Protein AF-A0A0G4NYD1-F1 (afdb_monomer_lite)

pLDDT: mean 78.05, std 11.65, range [45.31, 90.06]

Organism: Penicillium camemberti (strain FM 013) (NCBI:txid1429867)

Foldseek 3Di:
DCVVVPCVVVVVVVDDPDDDVCPVVLVCLLPDLVSLVVCVVDPDDPVSVVSSVVNCVVVVVPD

Structure (mmCIF, N/CA/C/O backbone):
data_AF-A0A0G4NYD1-F1
#
_entry.id   AF-A0A0G4NYD1-F1
#
loop_
_atom_site.group_PDB
_atom_site.id
_atom_site.type_symbol
_atom_site.label_atom_id
_atom_site.label_alt_id
_atom_site.label_comp_id
_atom_site.label_asym_id
_atom_site.label_entity_id
_atom_site.label_seq_id
_atom_site.pdbx_PDB_ins_code
_atom_site.Cartn_x
_atom_site.Cartn_y
_atom_site.Cartn_z
_atom_site.occupancy
_atom_site.B_iso_or_equiv
_atom_site.auth_seq_id
_atom_site.auth_comp_id
_atom_site.auth_asym_id
_atom_site.auth_atom_id
_atom_site.pdbx_PDB_model_num
ATOM 1 N N . MET A 1 1 ? 7.781 -0.346 -24.124 1.00 52.84 1 MET A N 1
ATOM 2 C CA . MET A 1 1 ? 7.763 -0.923 -25.489 1.00 52.84 1 MET A CA 1
ATOM 3 C C . MET A 1 1 ? 6.791 -2.104 -25.682 1.00 52.84 1 MET A C 1
ATOM 5 O O . MET A 1 1 ? 6.567 -2.479 -26.818 1.00 52.84 1 MET A O 1
ATOM 9 N N . ALA A 1 2 ? 6.149 -2.667 -24.641 1.00 53.56 2 ALA A N 1
ATOM 10 C CA . ALA A 1 2 ? 5.212 -3.798 -24.802 1.00 53.56 2 ALA A CA 1
ATOM 11 C C . ALA A 1 2 ? 3.739 -3.399 -25.057 1.00 53.56 2 ALA A C 1
ATOM 13 O O . ALA A 1 2 ? 3.026 -4.127 -25.739 1.00 53.56 2 ALA A O 1
ATOM 14 N N . ALA A 1 3 ? 3.286 -2.243 -24.558 1.00 54.00 3 ALA A N 1
ATOM 15 C CA . ALA A 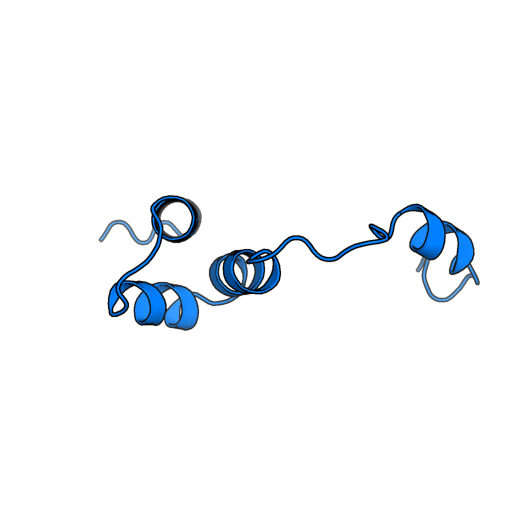1 3 ? 1.916 -1.756 -24.778 1.00 54.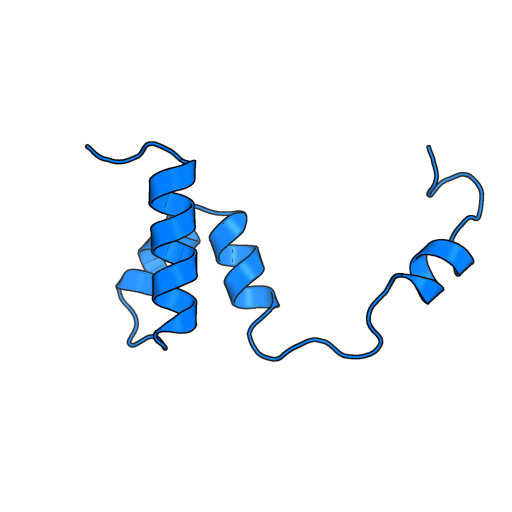00 3 ALA A CA 1
ATOM 16 C C . ALA A 1 3 ? 1.653 -1.293 -26.227 1.00 54.00 3 ALA A C 1
ATOM 18 O O . ALA A 1 3 ? 0.521 -1.334 -26.687 1.00 54.00 3 ALA A O 1
ATOM 19 N N . TRP A 1 4 ? 2.704 -0.895 -26.952 1.00 58.66 4 TRP A N 1
ATOM 20 C CA . TRP A 1 4 ? 2.623 -0.457 -28.351 1.00 58.66 4 TRP A CA 1
ATOM 21 C C . TRP A 1 4 ? 2.565 -1.637 -29.342 1.00 58.66 4 TRP A C 1
ATOM 23 O O . TRP A 1 4 ? 2.031 -1.513 -30.433 1.00 58.66 4 TRP A O 1
ATOM 33 N N . LEU A 1 5 ? 3.053 -2.814 -28.932 1.00 63.31 5 LEU A N 1
ATOM 34 C CA . LEU A 1 5 ? 3.162 -4.035 -29.744 1.00 63.31 5 LEU A CA 1
ATOM 35 C C . LEU A 1 5 ? 1.944 -4.975 -29.610 1.00 63.31 5 LEU A C 1
ATOM 37 O O . LEU A 1 5 ? 2.086 -6.190 -29.698 1.00 63.31 5 LEU A O 1
ATOM 41 N N . GLY A 1 6 ? 0.747 -4.444 -29.332 1.00 61.12 6 GLY A N 1
ATOM 42 C CA . GLY A 1 6 ? -0.489 -5.244 -29.325 1.00 61.12 6 GLY A CA 1
ATOM 43 C C . GLY A 1 6 ? -0.559 -6.345 -28.256 1.00 61.12 6 GLY A C 1
ATOM 44 O O . GLY A 1 6 ? -1.420 -7.214 -28.318 1.00 61.12 6 GLY A O 1
ATOM 45 N N . ASN A 1 7 ? 0.298 -6.312 -27.231 1.00 66.88 7 ASN A N 1
ATOM 46 C CA . ASN A 1 7 ? 0.352 -7.324 -26.166 1.00 66.88 7 ASN A CA 1
ATOM 47 C C . ASN A 1 7 ? -0.786 -7.176 -25.126 1.00 66.88 7 ASN A C 1
ATOM 49 O O . ASN A 1 7 ? -0.619 -7.496 -23.947 1.00 66.88 7 ASN A O 1
ATOM 53 N N . ILE A 1 8 ? -1.944 -6.662 -25.549 1.00 68.88 8 ILE A N 1
ATOM 54 C CA . ILE A 1 8 ? -3.118 -6.394 -24.707 1.00 68.88 8 ILE A CA 1
ATOM 55 C C . ILE A 1 8 ? -3.630 -7.696 -24.082 1.00 68.88 8 ILE A C 1
ATOM 57 O O . ILE A 1 8 ? -3.864 -7.732 -22.877 1.00 68.88 8 ILE A O 1
ATOM 61 N N . ASP A 1 9 ? -3.673 -8.794 -24.843 1.00 71.62 9 ASP A N 1
ATOM 62 C CA . ASP A 1 9 ? -4.043 -10.126 -24.344 1.00 71.62 9 ASP A CA 1
ATOM 63 C C . ASP A 1 9 ? -3.129 -10.638 -23.226 1.00 71.62 9 ASP A C 1
ATOM 65 O O . ASP A 1 9 ? -3.572 -11.305 -22.288 1.00 71.62 9 ASP A O 1
ATOM 69 N N . ARG A 1 10 ? -1.833 -10.312 -23.280 1.00 70.44 10 ARG A N 1
ATOM 70 C CA . ARG A 1 10 ? -0.893 -10.683 -22.218 1.00 70.44 10 ARG A CA 1
ATOM 71 C C . ARG A 1 10 ? -1.217 -9.932 -20.930 1.00 70.44 10 ARG A C 1
ATOM 73 O O . ARG A 1 10 ? -1.254 -10.549 -19.868 1.00 70.44 10 ARG A O 1
ATOM 80 N N . TYR A 1 11 ? -1.492 -8.631 -21.016 1.00 66.56 11 TYR A N 1
ATOM 81 C CA . TYR A 1 11 ? -1.928 -7.853 -19.856 1.00 66.56 11 TYR A CA 1
ATOM 82 C C . TYR A 1 11 ? -3.312 -8.281 -19.360 1.00 66.56 11 TYR A C 1
ATOM 84 O O . TYR A 1 11 ? -3.522 -8.293 -18.152 1.00 66.56 11 TYR A O 1
ATOM 92 N N . ALA A 1 12 ? -4.219 -8.699 -20.248 1.00 68.00 12 ALA A N 1
ATOM 93 C CA . ALA A 1 12 ? -5.526 -9.231 -19.873 1.00 68.00 12 ALA A CA 1
ATOM 94 C C . ALA A 1 12 ? -5.405 -10.514 -19.03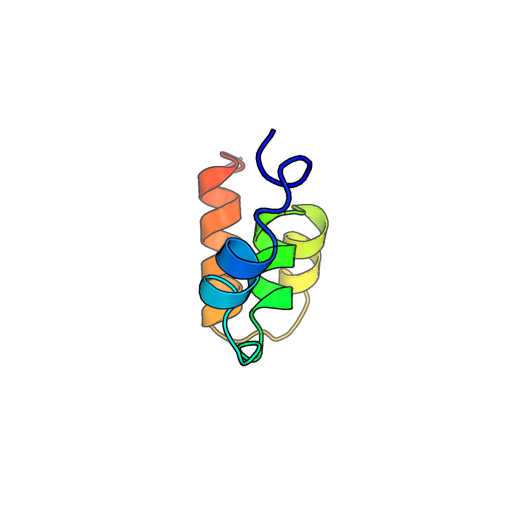4 1.00 68.00 12 ALA A C 1
ATOM 96 O O . ALA A 1 12 ? -6.093 -10.641 -18.027 1.00 68.00 12 ALA A O 1
ATOM 97 N N . ARG A 1 13 ? -4.470 -11.415 -19.377 1.00 73.75 13 ARG A N 1
ATOM 98 C CA . ARG A 1 13 ? -4.188 -12.630 -18.585 1.00 73.75 13 ARG A CA 1
ATOM 99 C C . ARG A 1 13 ? -3.497 -12.351 -17.247 1.00 73.75 13 ARG A C 1
ATOM 101 O O . ARG A 1 13 ? -3.714 -13.074 -16.283 1.00 73.75 13 ARG A O 1
ATOM 108 N N . LEU A 1 14 ? -2.643 -11.328 -17.190 1.00 73.50 14 LEU A N 1
ATOM 109 C CA . LEU A 1 14 ? -1.922 -10.926 -15.972 1.00 73.50 14 LEU A CA 1
ATOM 110 C C . LEU A 1 14 ? -2.766 -10.049 -15.037 1.00 73.50 14 LEU A C 1
ATOM 112 O O . LEU A 1 14 ? -2.448 -9.909 -13.854 1.00 73.50 14 LEU A O 1
ATOM 116 N N . ARG A 1 15 ? -3.833 -9.437 -15.554 1.00 69.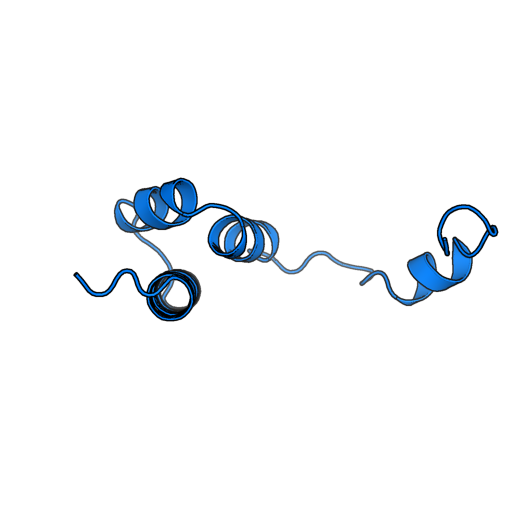38 15 ARG A N 1
ATOM 117 C CA . ARG A 1 15 ? -4.751 -8.620 -14.772 1.00 69.38 15 ARG A CA 1
ATOM 118 C C . ARG A 1 15 ? -5.607 -9.538 -13.908 1.00 69.38 15 ARG A C 1
ATOM 120 O O . ARG A 1 15 ? -6.329 -10.393 -14.410 1.00 69.38 15 ARG A O 1
ATOM 127 N N . ARG A 1 16 ? -5.547 -9.339 -12.589 1.00 69.12 16 ARG A N 1
ATOM 128 C CA . ARG A 1 16 ? -6.424 -10.058 -11.660 1.00 69.12 16 ARG A CA 1
ATOM 129 C C . ARG A 1 16 ? -7.892 -9.751 -12.005 1.00 69.12 16 ARG A C 1
ATOM 131 O O . ARG A 1 16 ? -8.220 -8.579 -12.204 1.00 69.12 16 ARG A O 1
ATOM 138 N N . PRO A 1 17 ? -8.766 -10.771 -12.081 1.00 75.31 17 PRO A N 1
ATOM 139 C CA . PRO A 1 17 ? -10.155 -10.595 -12.505 1.00 75.31 17 PRO A CA 1
ATOM 140 C C . PRO A 1 17 ? -10.997 -9.825 -11.480 1.00 75.31 17 PRO A C 1
ATOM 142 O O . PRO A 1 17 ? -11.977 -9.188 -11.852 1.00 75.31 17 PRO A O 1
ATOM 145 N N . ALA A 1 18 ? -10.592 -9.831 -10.207 1.00 77.00 18 ALA A N 1
ATOM 146 C CA . ALA A 1 18 ? -11.254 -9.105 -9.134 1.00 77.00 18 ALA A CA 1
ATOM 147 C C . ALA A 1 18 ? -10.263 -8.202 -8.396 1.00 77.00 18 ALA A C 1
ATOM 149 O O . ALA A 1 18 ? -9.120 -8.584 -8.131 1.00 77.00 18 ALA A O 1
ATOM 150 N N . MET A 1 19 ? -10.727 -7.003 -8.052 1.00 71.75 19 MET A N 1
ATOM 151 C CA . MET A 1 19 ? -9.996 -6.089 -7.184 1.00 71.75 19 MET A CA 1
ATOM 152 C C . MET A 1 19 ? -10.107 -6.585 -5.742 1.00 71.75 19 MET A C 1
ATOM 154 O O . MET A 1 19 ? -11.213 -6.823 -5.252 1.00 71.75 19 MET A O 1
ATOM 158 N N . ILE A 1 20 ? -8.975 -6.741 -5.056 1.00 82.00 20 ILE A N 1
ATOM 159 C CA . ILE A 1 20 ? -8.993 -7.114 -3.641 1.00 82.00 20 ILE A CA 1
ATOM 160 C C . ILE A 1 20 ? -9.429 -5.884 -2.842 1.00 82.00 20 ILE A C 1
ATOM 162 O O . ILE A 1 20 ? -8.937 -4.771 -3.051 1.00 82.00 20 ILE A O 1
ATOM 166 N N . ARG A 1 21 ? -10.380 -6.069 -1.924 1.00 79.19 21 ARG A N 1
ATOM 167 C CA . ARG A 1 21 ? -10.872 -4.982 -1.072 1.00 79.19 21 ARG A CA 1
ATOM 168 C C . ARG A 1 21 ? -9.702 -4.381 -0.286 1.00 79.19 21 ARG A C 1
ATOM 170 O O . ARG A 1 21 ? -8.983 -5.102 0.393 1.00 79.19 21 ARG A O 1
ATOM 177 N N . GLY A 1 22 ? -9.509 -3.068 -0.403 1.00 79.19 22 GLY A N 1
ATOM 178 C CA . GLY A 1 22 ? -8.404 -2.350 0.245 1.00 79.19 22 GLY A CA 1
ATOM 179 C C . GLY A 1 22 ? -7.091 -2.303 -0.549 1.00 79.19 22 GLY A C 1
ATOM 180 O O . GLY A 1 22 ? -6.187 -1.567 -0.162 1.00 79.19 22 GLY A O 1
ATOM 181 N N . GLU A 1 23 ? -6.980 -2.986 -1.695 1.00 84.06 23 GLU A N 1
ATOM 182 C CA . GLU A 1 23 ? -5.75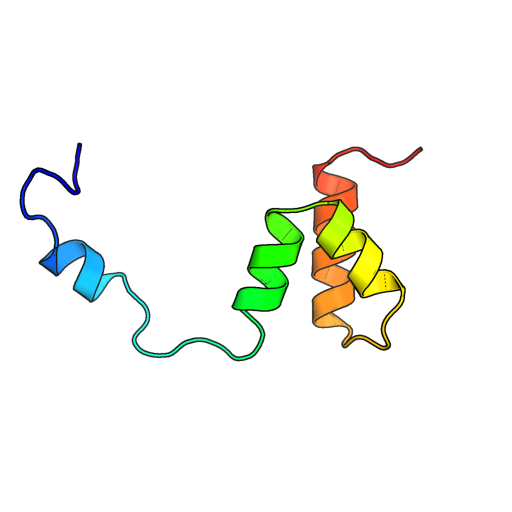6 -2.976 -2.515 1.00 84.06 23 GLU A CA 1
ATOM 183 C C . GLU A 1 23 ? -5.406 -1.572 -3.025 1.00 84.06 23 GLU A C 1
ATOM 185 O O . GLU A 1 23 ? -4.237 -1.189 -3.032 1.00 84.06 23 GLU A O 1
ATOM 190 N N . LEU A 1 24 ? -6.411 -0.775 -3.402 1.00 85.25 24 LEU A N 1
ATOM 191 C CA . LEU A 1 24 ? -6.203 0.612 -3.830 1.00 85.25 24 LEU A CA 1
ATOM 192 C C . LEU A 1 24 ? -5.651 1.489 -2.703 1.00 85.25 24 LEU A C 1
ATOM 194 O O . LEU A 1 24 ? -4.802 2.339 -2.956 1.00 85.25 24 LEU A O 1
ATOM 198 N N . VAL A 1 25 ? -6.098 1.258 -1.467 1.00 87.50 25 VAL A N 1
ATOM 199 C CA . VAL A 1 25 ? -5.625 1.998 -0.292 1.00 87.50 25 VAL A CA 1
ATOM 200 C C . VAL A 1 25 ? -4.162 1.663 -0.026 1.00 87.50 25 VAL A C 1
ATOM 202 O O . VAL A 1 25 ? -3.335 2.567 0.067 1.00 87.50 25 VAL A O 1
ATOM 205 N N . ILE A 1 26 ? -3.823 0.371 -0.000 1.00 87.62 26 ILE A N 1
ATOM 206 C CA . ILE A 1 26 ? -2.447 -0.101 0.198 1.00 87.62 26 ILE A CA 1
ATOM 207 C C . ILE A 1 26 ? -1.525 0.416 -0.914 1.00 87.62 26 ILE A C 1
ATOM 209 O O . ILE A 1 26 ? -0.454 0.951 -0.630 1.00 87.62 26 ILE A O 1
ATOM 213 N N . ARG A 1 27 ? -1.944 0.336 -2.184 1.00 86.69 27 ARG A N 1
ATOM 214 C CA . ARG A 1 27 ? -1.180 0.910 -3.305 1.00 86.69 27 ARG A CA 1
ATOM 215 C C . ARG A 1 27 ? -1.006 2.420 -3.154 1.00 86.69 27 ARG A C 1
ATOM 217 O O . ARG A 1 27 ? 0.098 2.917 -3.341 1.00 86.69 27 ARG A O 1
ATOM 224 N N . GLY A 1 28 ? -2.060 3.146 -2.782 1.00 89.12 28 GLY A N 1
ATOM 225 C CA . GLY A 1 28 ? -1.993 4.587 -2.532 1.00 89.12 28 GLY A CA 1
ATOM 226 C C . GLY A 1 28 ? -0.981 4.938 -1.442 1.00 89.12 28 GLY A C 1
ATOM 227 O O . GLY A 1 28 ? -0.170 5.846 -1.629 1.00 89.12 28 GLY A O 1
ATOM 228 N N . ILE A 1 29 ? -0.963 4.166 -0.349 1.00 90.06 29 ILE A N 1
ATOM 229 C CA . ILE A 1 29 ? 0.028 4.288 0.727 1.00 90.06 29 ILE A CA 1
ATOM 230 C C . ILE A 1 29 ? 1.427 4.105 0.145 1.00 90.06 29 ILE A C 1
ATOM 232 O O . ILE A 1 29 ? 2.236 5.014 0.274 1.00 90.06 29 ILE A O 1
ATOM 236 N N . TYR A 1 30 ? 1.693 3.021 -0.593 1.00 85.62 30 TYR A N 1
ATOM 237 C CA . TYR A 1 30 ? 2.992 2.761 -1.234 1.00 85.62 30 TYR A CA 1
ATOM 238 C C . TYR A 1 30 ? 3.387 3.719 -2.365 1.00 85.62 30 TYR A C 1
ATOM 240 O O . TYR A 1 30 ? 4.540 3.680 -2.799 1.00 85.62 30 TYR A O 1
ATOM 248 N N . HIS A 1 31 ? 2.510 4.604 -2.828 1.00 87.31 31 HIS A N 1
ATOM 249 C CA . HIS A 1 31 ? 2.860 5.602 -3.839 1.00 87.31 31 HIS A CA 1
ATOM 250 C C . HIS A 1 31 ? 3.029 7.009 -3.257 1.00 87.31 31 HIS A C 1
ATOM 252 O O . HIS A 1 31 ? 3.908 7.735 -3.719 1.00 87.31 31 HIS A O 1
ATOM 258 N N . HIS A 1 32 ? 2.286 7.387 -2.211 1.00 88.69 32 HIS A N 1
ATOM 259 C CA . HIS A 1 32 ? 2.253 8.770 -1.730 1.00 88.69 32 HIS A CA 1
ATOM 260 C C . HIS A 1 32 ? 2.445 8.899 -0.208 1.00 88.69 32 HIS A C 1
ATOM 262 O O . HIS A 1 32 ? 1.637 8.437 0.594 1.00 88.69 32 HIS A O 1
ATOM 268 N N . SER A 1 33 ? 3.509 9.592 0.217 1.00 84.62 33 SER A N 1
ATOM 269 C CA . SER A 1 33 ? 3.896 9.664 1.638 1.00 84.62 33 SER A CA 1
ATOM 270 C C . SER A 1 33 ? 2.945 10.511 2.483 1.00 84.62 33 SER A C 1
ATOM 272 O O . SER A 1 33 ? 2.657 10.139 3.616 1.00 84.62 33 SER A O 1
ATOM 274 N N . PHE A 1 34 ? 2.403 11.608 1.945 1.00 86.69 34 PHE A N 1
ATOM 275 C CA . PHE A 1 34 ? 1.388 12.389 2.665 1.00 86.69 34 PHE A CA 1
ATOM 276 C C . PHE A 1 34 ? 0.068 11.630 2.801 1.00 86.69 34 PHE A C 1
ATOM 278 O O . PHE A 1 34 ? -0.607 11.762 3.814 1.00 86.69 34 PHE A O 1
ATOM 285 N N . PHE A 1 35 ? -0.270 10.788 1.820 1.00 87.81 35 PHE A N 1
ATOM 286 C CA . PHE A 1 35 ? -1.454 9.934 1.898 1.00 87.81 35 PHE A CA 1
ATOM 287 C C . PHE A 1 35 ? -1.286 8.888 3.005 1.00 87.81 35 PHE A C 1
ATOM 289 O O . PHE A 1 35 ? -2.180 8.716 3.824 1.00 87.81 35 PHE A O 1
ATOM 296 N N . ALA A 1 36 ? -0.105 8.268 3.096 1.00 87.88 36 ALA A N 1
ATOM 297 C CA . ALA A 1 36 ? 0.237 7.369 4.197 1.00 87.88 36 ALA A CA 1
ATOM 298 C C . ALA A 1 36 ? 0.160 8.060 5.573 1.00 87.88 36 ALA A C 1
ATOM 300 O O . ALA A 1 36 ? -0.386 7.487 6.511 1.00 87.88 36 ALA A O 1
ATOM 301 N N . LYS A 1 37 ? 0.653 9.304 5.690 1.00 87.12 37 LYS A N 1
ATOM 302 C CA . LYS A 1 37 ? 0.556 10.094 6.931 1.00 87.12 37 LYS A CA 1
ATOM 303 C C . LYS A 1 37 ? -0.886 10.447 7.297 1.00 87.12 37 LYS A C 1
ATOM 305 O O . LYS A 1 37 ? -1.242 10.346 8.461 1.00 87.12 37 LYS A O 1
ATOM 310 N N . TRP A 1 38 ? -1.719 10.820 6.328 1.00 89.12 38 TRP A N 1
ATOM 311 C CA . TRP A 1 38 ? -3.135 11.112 6.570 1.00 89.12 38 TRP A CA 1
ATOM 312 C C . TRP A 1 38 ? -3.897 9.884 7.092 1.00 89.12 38 TRP A C 1
ATOM 314 O O . TRP A 1 38 ? -4.718 10.003 7.997 1.00 89.12 38 TRP A O 1
ATOM 324 N N . TRP A 1 39 ? -3.559 8.688 6.602 1.00 88.19 39 TRP A N 1
ATOM 325 C CA . TRP A 1 39 ? -4.131 7.438 7.109 1.00 88.19 39 TRP A CA 1
ATOM 326 C C . TRP A 1 39 ? -3.752 7.116 8.563 1.00 88.19 39 TRP A C 1
ATOM 328 O O . TRP A 1 39 ? -4.504 6.399 9.215 1.00 88.19 39 TRP A O 1
ATOM 338 N N . LEU A 1 40 ? -2.656 7.665 9.105 1.00 85.06 40 LEU A N 1
ATOM 339 C CA . LEU A 1 40 ? -2.337 7.540 10.538 1.00 85.06 40 LEU A CA 1
ATOM 340 C C . LEU A 1 40 ? -3.318 8.306 11.434 1.00 85.06 40 LEU A C 1
ATOM 342 O O . LEU A 1 40 ? -3.434 7.988 12.612 1.00 85.06 40 LEU A O 1
ATOM 346 N N . THR A 1 41 ? -4.011 9.312 10.897 1.00 87.88 41 THR A N 1
ATOM 347 C CA . THR A 1 41 ? -5.032 10.076 11.629 1.00 87.88 41 THR A CA 1
ATOM 348 C C . THR A 1 41 ? -6.377 9.343 11.677 1.00 87.88 41 THR A C 1
ATOM 350 O O . THR A 1 41 ? -7.256 9.731 12.440 1.00 87.88 41 THR A O 1
ATOM 353 N N . GLN A 1 42 ? -6.558 8.285 10.880 1.00 86.31 42 GLN A N 1
ATOM 354 C CA . GLN A 1 42 ? -7.790 7.500 10.845 1.00 86.31 42 GLN A CA 1
ATOM 355 C C . GLN A 1 42 ? -7.685 6.233 11.702 1.00 86.31 42 GLN A C 1
ATOM 357 O O . GLN A 1 42 ? -6.614 5.637 11.835 1.00 86.31 42 GLN A O 1
ATOM 362 N N . GLU A 1 43 ? -8.820 5.771 12.231 1.00 81.31 43 GLU A N 1
ATOM 363 C CA . GLU A 1 43 ? -8.910 4.451 12.852 1.00 81.31 43 GLU A CA 1
ATOM 364 C C . GLU A 1 43 ? -8.806 3.383 11.754 1.00 81.31 43 GLU A C 1
ATOM 366 O O . GLU A 1 43 ? -9.688 3.226 10.908 1.00 81.31 43 GLU A O 1
ATOM 371 N N . THR A 1 44 ? -7.656 2.711 11.699 1.00 82.94 44 THR A N 1
ATOM 372 C CA . THR A 1 44 ? -7.274 1.841 10.585 1.00 82.94 44 THR A CA 1
ATOM 373 C C . THR A 1 44 ? -7.058 0.407 11.023 1.00 82.94 44 THR A C 1
ATOM 375 O O . THR A 1 44 ? -6.571 0.130 12.116 1.00 82.94 44 THR A O 1
ATOM 378 N N . SER A 1 45 ? -7.380 -0.524 10.123 1.00 86.38 45 SER A N 1
ATOM 379 C CA . SER A 1 45 ? -7.049 -1.936 10.318 1.00 86.38 45 SER A CA 1
ATOM 380 C C . SER A 1 45 ? -5.534 -2.148 10.419 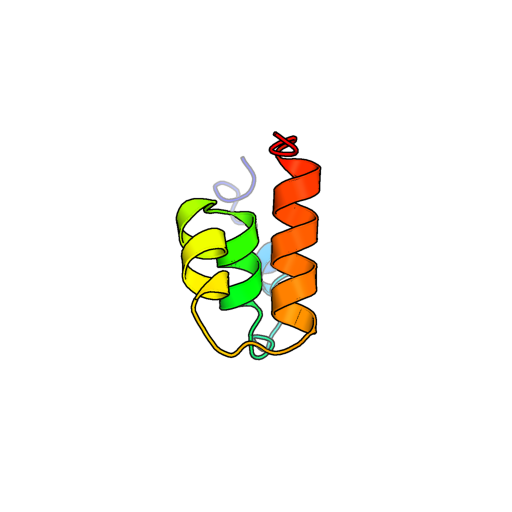1.00 86.38 45 SER A C 1
ATOM 382 O O . SER A 1 45 ? -4.753 -1.432 9.786 1.00 86.38 45 SER A O 1
ATOM 384 N N . GLU A 1 46 ? -5.125 -3.196 11.132 1.00 86.44 46 GLU A N 1
ATOM 385 C CA . GLU A 1 46 ? -3.711 -3.542 11.331 1.00 86.44 46 GLU A CA 1
ATOM 386 C C . GLU A 1 46 ? -2.940 -3.685 10.005 1.00 86.44 46 GLU A C 1
ATOM 388 O O . GLU A 1 46 ? -1.809 -3.224 9.871 1.00 86.44 46 GLU A O 1
ATOM 393 N N . SER A 1 47 ? -3.590 -4.223 8.968 1.00 84.19 47 SER A N 1
ATOM 394 C CA . SER A 1 47 ? -2.998 -4.371 7.630 1.00 84.19 47 SER A CA 1
ATOM 395 C C . SER A 1 47 ? -2.587 -3.038 6.983 1.00 84.19 47 SER A C 1
ATOM 397 O O . SER A 1 47 ? -1.563 -2.956 6.303 1.00 84.19 47 SER A O 1
ATOM 399 N N . ILE A 1 48 ? -3.352 -1.970 7.228 1.00 86.50 48 ILE A N 1
ATOM 400 C CA . ILE A 1 48 ? -3.065 -0.626 6.716 1.00 86.50 48 ILE A CA 1
ATOM 401 C C . ILE A 1 48 ? -1.891 -0.020 7.487 1.00 86.50 48 ILE A C 1
ATOM 403 O O . ILE A 1 48 ? -0.986 0.547 6.876 1.00 86.50 48 ILE A O 1
ATOM 407 N N . ARG A 1 49 ? -1.855 -0.203 8.813 1.00 88.88 49 ARG A N 1
ATOM 408 C CA . ARG A 1 49 ? -0.741 0.253 9.659 1.00 88.88 49 ARG A CA 1
ATOM 409 C C . ARG A 1 49 ? 0.578 -0.387 9.239 1.00 88.88 49 ARG A C 1
ATOM 411 O O . ARG A 1 49 ? 1.568 0.321 9.070 1.00 88.88 49 ARG A O 1
ATOM 418 N N . GLN A 1 50 ? 0.579 -1.695 8.984 1.00 88.88 50 GLN A N 1
ATOM 419 C CA . GLN A 1 50 ? 1.753 -2.411 8.481 1.00 88.88 50 GLN A CA 1
ATOM 420 C C . GLN A 1 50 ? 2.248 -1.845 7.144 1.00 88.88 50 GLN A C 1
ATOM 422 O O . GLN A 1 50 ? 3.447 -1.619 6.985 1.00 88.88 50 GLN A O 1
ATOM 427 N N . ALA A 1 51 ? 1.345 -1.545 6.204 1.00 88.25 51 ALA A N 1
ATOM 428 C CA . ALA A 1 51 ? 1.713 -0.931 4.927 1.00 88.25 51 ALA A CA 1
ATOM 429 C C . ALA A 1 51 ? 2.320 0.475 5.101 1.00 88.25 51 ALA A C 1
ATOM 431 O O . ALA A 1 51 ? 3.288 0.825 4.420 1.00 88.25 51 ALA A O 1
ATOM 432 N N . ILE A 1 52 ? 1.791 1.273 6.037 1.00 88.81 52 ILE A N 1
ATOM 433 C CA . ILE A 1 52 ? 2.329 2.600 6.366 1.00 88.81 52 ILE A CA 1
ATOM 434 C C . ILE A 1 52 ? 3.732 2.475 6.966 1.00 88.81 52 ILE A C 1
ATOM 436 O O . ILE A 1 52 ? 4.652 3.134 6.482 1.00 88.81 52 ILE A O 1
ATOM 440 N N . TYR A 1 53 ? 3.927 1.610 7.966 1.00 88.12 53 TYR A N 1
ATOM 441 C CA . TYR A 1 53 ? 5.244 1.392 8.572 1.00 88.12 53 TYR A CA 1
ATOM 442 C C . TYR A 1 53 ? 6.258 0.859 7.563 1.00 88.12 53 TYR A C 1
ATOM 444 O O . TYR A 1 53 ? 7.374 1.370 7.497 1.00 88.12 53 TYR A O 1
ATOM 452 N N . ALA A 1 54 ? 5.858 -0.092 6.715 1.00 88.19 54 ALA A N 1
ATOM 453 C CA . ALA A 1 54 ? 6.701 -0.591 5.636 1.00 88.19 54 ALA A CA 1
ATOM 454 C C . ALA A 1 54 ? 7.163 0.549 4.721 1.00 88.19 54 ALA A C 1
ATOM 456 O O . ALA A 1 54 ? 8.346 0.643 4.408 1.00 88.19 54 ALA A O 1
ATOM 457 N N . ARG A 1 55 ? 6.268 1.469 4.337 1.00 85.50 55 ARG A N 1
ATOM 458 C CA . ARG A 1 55 ? 6.662 2.649 3.560 1.00 85.50 55 ARG A CA 1
ATOM 459 C C . ARG A 1 55 ? 7.615 3.566 4.319 1.00 85.50 55 ARG A C 1
ATOM 461 O O . ARG A 1 55 ? 8.556 4.064 3.712 1.00 85.50 55 ARG A O 1
ATOM 468 N N . LEU A 1 56 ? 7.355 3.843 5.593 1.00 81.81 56 LEU A N 1
ATOM 469 C CA . LEU A 1 56 ? 8.199 4.740 6.388 1.00 81.81 56 LEU A CA 1
ATOM 470 C C . LEU A 1 56 ? 9.630 4.195 6.511 1.00 81.81 56 LEU A C 1
ATOM 472 O O . LEU A 1 56 ? 10.577 4.960 6.328 1.00 81.81 56 LEU A O 1
ATOM 476 N N . ILE A 1 57 ? 9.766 2.879 6.713 1.00 85.50 57 ILE A N 1
ATOM 477 C CA . ILE A 1 57 ? 11.047 2.159 6.711 1.00 85.50 57 ILE A CA 1
ATOM 478 C C . ILE A 1 57 ? 11.707 2.236 5.328 1.00 85.50 57 ILE A C 1
ATOM 480 O O . ILE A 1 57 ? 12.864 2.632 5.226 1.00 85.50 57 ILE A O 1
ATOM 484 N N . LEU A 1 58 ? 10.971 1.913 4.255 1.00 80.44 58 LEU A N 1
ATOM 485 C CA . LEU A 1 58 ? 11.485 1.946 2.876 1.00 80.44 58 LEU A CA 1
ATOM 486 C C . LEU A 1 58 ? 11.916 3.346 2.424 1.00 80.44 58 LEU A C 1
ATOM 488 O O . LEU A 1 58 ? 12.792 3.473 1.576 1.00 80.44 58 LEU A O 1
ATOM 492 N N . ASN A 1 59 ? 11.287 4.390 2.959 1.00 75.50 59 ASN A N 1
ATOM 493 C CA . ASN A 1 59 ? 11.598 5.775 2.630 1.00 75.50 59 ASN A CA 1
ATOM 494 C C . ASN A 1 59 ? 12.658 6.378 3.569 1.00 75.50 59 ASN A C 1
ATOM 496 O O . ASN A 1 59 ? 12.845 7.590 3.539 1.00 75.50 59 ASN A O 1
ATOM 500 N N . SER A 1 60 ? 13.294 5.587 4.442 1.00 65.00 60 SER A N 1
ATOM 501 C CA . SER A 1 60 ? 14.345 6.039 5.371 1.00 65.00 60 SER A CA 1
ATOM 502 C C . SER A 1 60 ? 13.958 7.260 6.221 1.00 65.00 60 SER A C 1
ATOM 504 O O . SER A 1 60 ? 14.824 8.019 6.641 1.00 65.00 60 SER A O 1
ATOM 506 N N . ASN A 1 61 ? 12.665 7.492 6.476 1.00 56.16 61 ASN A N 1
ATOM 507 C CA . ASN A 1 61 ? 12.196 8.624 7.290 1.00 56.16 61 ASN A CA 1
ATOM 508 C C . ASN A 1 61 ? 12.099 8.221 8.772 1.00 56.16 61 ASN A C 1
ATOM 510 O O . ASN A 1 61 ? 11.106 8.505 9.438 1.00 56.16 61 ASN A O 1
ATOM 514 N N . LEU A 1 62 ? 13.121 7.517 9.261 1.00 54.44 62 LEU A N 1
ATOM 515 C CA . LEU A 1 62 ? 13.394 7.348 10.686 1.00 54.44 62 LEU A CA 1
ATOM 516 C C . LEU A 1 62 ? 14.218 8.568 11.117 1.00 54.44 62 LEU A C 1
ATOM 518 O O . LEU A 1 62 ? 15.442 8.498 11.165 1.00 54.44 62 LEU A O 1
ATOM 522 N N . SER A 1 63 ? 13.555 9.704 11.329 1.00 45.31 63 SER A N 1
ATOM 523 C CA . SER A 1 63 ? 14.152 10.881 11.967 1.00 45.31 63 SER A CA 1
ATOM 524 C C . SER A 1 63 ? 13.282 11.346 13.114 1.00 45.31 63 SER A C 1
ATOM 526 O O . SER A 1 63 ? 12.046 11.168 13.023 1.00 45.31 63 SER A O 1
#

Radius of gyration: 15.8 Å; chains: 1; bounding box: 26×25×43 Å

Secondary structure (DSSP, 8-state):
--TTTTTHHHHHHHS-SSPPTTHHHHHHHHH-HHHHHHHTTS---HHHHHHHHHHHHHTT---

Sequence (63 aa):
MAAWLGNIDRYARLRRPAMIRGELVIRGIYHHSFFAKWWLTQETSESIRQAIYARLILNSNLS